Protein AF-A0A7S2U3Z7-F1 (afdb_monomer)

Secondary structure (DSSP, 8-state):
-B---SSSSSS-PPPB--TTS---S-----EEEE-TTT--EEEEEE-SSSSEEEEEEEESSTTS---GGGEEEEEEEEEEEEEEEE-SSPPTT-SS-EEEEEEE--

Sequence (106 aa):
LVSFSSDRGGTWTDARAEPMLVDYGFADEGSVVSDPQSGLLYFSHPDAHDRSNLTVYRSIDDAVSWPEEGQRTVYAGSAAYSDMAILNPAPAGQGNVVGVFFERDS

Organism: NCBI:txid641309

Structure (mmCIF, N/CA/C/O backbone):
data_AF-A0A7S2U3Z7-F1
#
_entry.id   AF-A0A7S2U3Z7-F1
#
loop_
_atom_site.group_PDB
_atom_site.id
_atom_site.type_symbol
_atom_site.label_atom_id
_atom_site.label_alt_id
_atom_site.label_comp_id
_atom_site.label_asym_id
_atom_site.label_entity_id
_atom_site.label_seq_id
_atom_site.pdbx_PDB_ins_code
_atom_site.Cartn_x
_atom_site.Cartn_y
_atom_site.Cartn_z
_atom_site.occupancy
_atom_site.B_iso_or_equiv
_atom_site.auth_seq_id
_atom_site.auth_comp_id
_atom_site.auth_asym_id
_atom_site.auth_atom_id
_atom_site.pdbx_PDB_model_num
ATOM 1 N N . LEU A 1 1 ? 10.264 -2.837 -4.875 1.00 91.50 1 LEU A N 1
ATOM 2 C CA . LEU A 1 1 ? 10.127 -3.764 -6.034 1.00 91.50 1 LEU A CA 1
ATOM 3 C C . LEU A 1 1 ? 8.888 -4.623 -5.823 1.00 91.50 1 LEU A C 1
ATOM 5 O O . LEU A 1 1 ? 8.535 -4.852 -4.675 1.00 91.50 1 LEU A O 1
ATOM 9 N N . VAL A 1 2 ? 8.277 -5.127 -6.894 1.00 95.44 2 VAL A N 1
ATOM 10 C CA . VAL A 1 2 ? 7.150 -6.070 -6.851 1.00 95.44 2 VAL A CA 1
ATOM 11 C C . VAL A 1 2 ? 7.436 -7.288 -7.728 1.00 95.44 2 VAL A C 1
ATOM 13 O O . VAL A 1 2 ? 8.090 -7.178 -8.768 1.00 95.44 2 VAL A O 1
ATOM 16 N N . SER A 1 3 ? 6.950 -8.449 -7.302 1.00 96.94 3 SER A N 1
ATOM 17 C CA . SER A 1 3 ? 6.913 -9.687 -8.076 1.00 96.94 3 SER A CA 1
ATOM 18 C C . SER A 1 3 ? 5.699 -10.509 -7.639 1.00 96.94 3 SER A C 1
ATOM 20 O O . SER A 1 3 ? 5.220 -10.352 -6.516 1.00 96.94 3 SER A O 1
ATOM 22 N N . PHE A 1 4 ? 5.199 -11.370 -8.521 1.00 96.81 4 PHE A N 1
ATOM 23 C CA . PHE A 1 4 ? 4.004 -12.172 -8.291 1.00 96.81 4 PHE A CA 1
ATOM 24 C C . PHE A 1 4 ? 4.316 -13.657 -8.419 1.00 96.81 4 PHE A C 1
ATOM 26 O O . PHE A 1 4 ? 5.146 -14.070 -9.230 1.00 96.81 4 PHE A O 1
ATOM 33 N N . SER A 1 5 ? 3.604 -14.464 -7.641 1.00 97.50 5 SER A N 1
ATOM 34 C CA . SER A 1 5 ? 3.655 -15.919 -7.715 1.00 97.50 5 SER A CA 1
ATOM 35 C C . SER A 1 5 ? 2.260 -16.474 -7.974 1.00 97.50 5 SER A C 1
ATOM 37 O O . SER A 1 5 ? 1.281 -16.020 -7.386 1.00 97.50 5 SER A O 1
ATOM 39 N N . SER A 1 6 ? 2.178 -17.487 -8.837 1.00 97.19 6 SER A N 1
ATOM 40 C CA . SER A 1 6 ? 0.940 -18.228 -9.125 1.00 97.19 6 SER A CA 1
ATOM 41 C C . SER A 1 6 ? 0.950 -19.655 -8.560 1.00 97.19 6 SER A C 1
ATOM 43 O O . SER A 1 6 ? -0.020 -20.395 -8.714 1.00 97.19 6 SER A O 1
ATOM 45 N N . ASP A 1 7 ? 2.022 -20.041 -7.863 1.00 98.06 7 ASP A N 1
ATOM 46 C CA . ASP A 1 7 ? 2.261 -21.396 -7.355 1.00 98.06 7 ASP A CA 1
ATOM 47 C C . ASP A 1 7 ? 2.565 -21.422 -5.847 1.00 98.06 7 ASP A C 1
ATOM 49 O O . ASP A 1 7 ? 3.234 -22.326 -5.347 1.00 98.06 7 ASP A O 1
ATOM 53 N N . ARG A 1 8 ? 2.008 -20.455 -5.104 1.00 96.88 8 ARG A N 1
ATOM 54 C CA . ARG A 1 8 ? 2.163 -20.305 -3.643 1.00 96.88 8 ARG A CA 1
ATOM 55 C C . ARG A 1 8 ? 3.604 -20.004 -3.205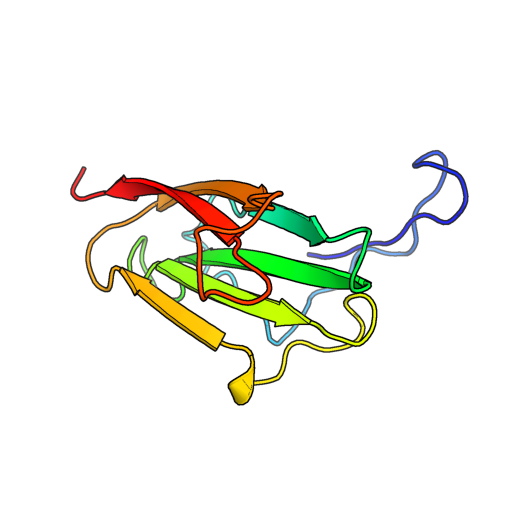 1.00 96.88 8 ARG A C 1
ATOM 57 O O . ARG A 1 8 ? 4.033 -20.446 -2.142 1.00 96.88 8 ARG A O 1
ATOM 64 N N . GLY A 1 9 ? 4.327 -19.228 -4.006 1.00 97.88 9 GLY A N 1
ATOM 65 C CA . GLY A 1 9 ? 5.668 -18.731 -3.699 1.00 97.88 9 GLY A CA 1
ATOM 66 C C . GLY A 1 9 ? 6.807 -19.662 -4.115 1.00 97.88 9 GLY A C 1
ATOM 67 O O . GLY A 1 9 ? 7.942 -19.420 -3.707 1.00 97.88 9 GLY A O 1
ATOM 68 N N . GLY A 1 10 ? 6.533 -20.708 -4.901 1.00 98.44 10 GLY A N 1
ATOM 69 C CA . GLY A 1 10 ? 7.559 -21.616 -5.424 1.00 98.44 10 GLY A CA 1
ATOM 70 C C . GLY A 1 10 ? 8.379 -20.980 -6.545 1.00 98.44 10 GLY A C 1
ATOM 71 O O 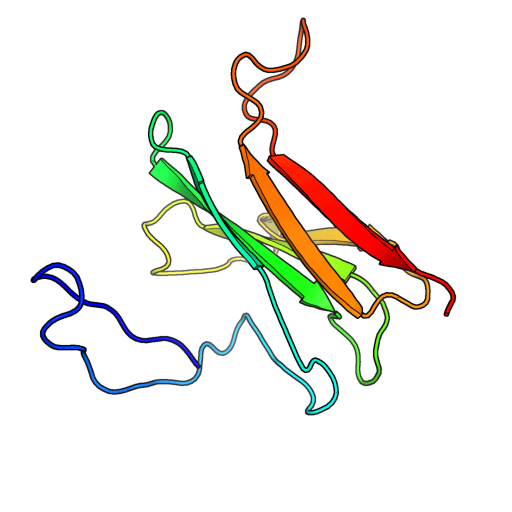. GLY A 1 10 ? 9.604 -21.102 -6.573 1.00 98.44 10 GLY A O 1
ATOM 72 N N . THR A 1 11 ? 7.709 -20.253 -7.434 1.00 98.38 11 THR A N 1
ATOM 73 C CA . THR A 1 11 ? 8.298 -19.442 -8.496 1.00 98.38 11 THR A CA 1
ATOM 74 C C . THR A 1 11 ? 7.672 -18.054 -8.523 1.00 98.38 11 THR A C 1
ATOM 76 O O . THR A 1 11 ? 6.557 -17.826 -8.044 1.00 98.38 11 THR A O 1
ATOM 79 N N . TRP A 1 12 ? 8.433 -17.115 -9.074 1.00 98.50 12 TRP A N 1
ATOM 80 C CA . TRP A 1 12 ? 8.115 -15.697 -9.095 1.00 98.50 12 TRP A CA 1
ATOM 81 C C . TRP A 1 12 ? 8.359 -15.141 -10.490 1.00 98.50 12 TRP A C 1
ATOM 83 O O . TRP A 1 12 ? 9.254 -15.602 -11.202 1.00 98.50 12 TRP A O 1
ATOM 93 N N . THR A 1 13 ? 7.576 -14.141 -10.878 1.00 98.12 13 THR A N 1
ATOM 94 C CA . THR A 1 13 ? 7.891 -13.327 -12.053 1.00 98.12 13 THR A CA 1
ATOM 95 C C . THR A 1 13 ? 9.176 -12.532 -11.821 1.00 98.12 13 THR A C 1
ATOM 97 O O . THR A 1 13 ? 9.628 -12.367 -10.683 1.00 98.12 13 THR A O 1
ATOM 100 N N . ASP A 1 14 ? 9.739 -11.957 -12.881 1.00 98.19 14 ASP A N 1
ATOM 101 C CA . ASP A 1 14 ? 10.83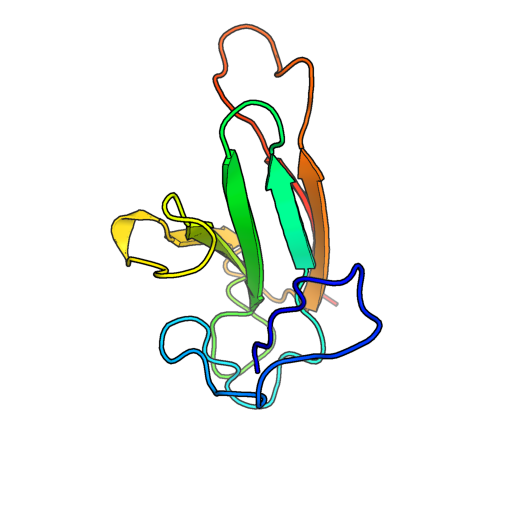4 -11.002 -12.720 1.00 98.19 14 ASP A CA 1
ATOM 102 C C . ASP A 1 14 ? 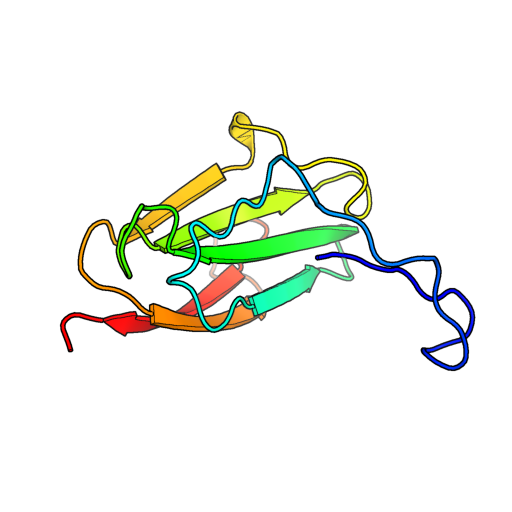10.412 -9.854 -11.795 1.00 98.19 14 ASP A C 1
ATOM 104 O O . ASP A 1 14 ? 9.291 -9.336 -11.873 1.00 98.19 14 ASP A O 1
ATOM 108 N N . ALA A 1 15 ? 11.315 -9.475 -10.892 1.00 97.12 15 ALA A N 1
ATOM 109 C CA . ALA A 1 15 ? 11.095 -8.340 -10.016 1.00 97.12 15 ALA A CA 1
ATOM 110 C C . ALA A 1 15 ? 11.141 -7.047 -10.834 1.00 97.12 15 ALA A C 1
ATOM 112 O O . ALA A 1 15 ? 12.073 -6.816 -11.607 1.00 97.12 15 ALA A O 1
ATOM 113 N N . ARG A 1 16 ? 10.152 -6.179 -10.630 1.00 95.56 16 ARG A N 1
ATOM 114 C CA . ARG A 1 16 ? 10.055 -4.884 -11.310 1.00 95.56 16 ARG A CA 1
ATOM 115 C C . ARG A 1 16 ? 9.865 -3.745 -10.319 1.00 95.56 16 ARG A C 1
ATOM 117 O O . ARG A 1 16 ? 9.381 -3.945 -9.204 1.00 95.56 16 ARG A O 1
ATOM 124 N N . ALA A 1 17 ? 10.263 -2.543 -10.719 1.00 94.44 17 ALA A N 1
ATOM 125 C CA . ALA A 1 17 ? 9.870 -1.335 -10.006 1.00 94.44 17 ALA A CA 1
ATOM 126 C C . ALA A 1 17 ? 8.369 -1.092 -10.211 1.00 94.44 17 ALA A C 1
ATOM 128 O O . ALA A 1 17 ? 7.863 -1.295 -11.315 1.00 94.44 17 ALA A O 1
ATOM 129 N N . GLU A 1 18 ? 7.685 -0.666 -9.152 1.00 95.38 18 GLU A N 1
ATOM 130 C CA . GLU A 1 18 ? 6.315 -0.168 -9.230 1.00 95.38 18 GLU A CA 1
ATOM 131 C C . GLU A 1 18 ? 6.389 1.364 -9.168 1.00 95.38 18 GLU A C 1
ATOM 133 O O . GLU A 1 18 ? 6.713 1.900 -8.109 1.00 95.38 18 GLU A O 1
ATOM 138 N N . PRO A 1 19 ? 6.192 2.078 -10.290 1.00 93.75 19 PRO A N 1
ATOM 139 C CA . PRO A 1 19 ? 6.467 3.512 -10.368 1.00 93.75 19 PRO A CA 1
ATOM 140 C C . PRO A 1 19 ? 5.564 4.369 -9.477 1.00 93.75 19 PRO A C 1
ATOM 142 O O . PRO A 1 19 ? 5.931 5.504 -9.198 1.00 93.75 19 PRO A O 1
ATOM 145 N N . MET A 1 20 ? 4.413 3.852 -9.038 1.00 94.19 20 MET A N 1
ATOM 146 C CA . MET A 1 20 ? 3.514 4.568 -8.127 1.00 94.19 20 MET A CA 1
ATOM 147 C C . MET A 1 20 ? 3.836 4.347 -6.642 1.00 94.19 20 MET A C 1
ATOM 149 O O . MET A 1 20 ? 3.312 5.072 -5.804 1.00 94.19 20 MET A O 1
ATOM 153 N N . LEU A 1 21 ? 4.683 3.366 -6.313 1.00 94.44 21 LEU A N 1
ATOM 154 C CA . LEU A 1 21 ? 5.076 3.013 -4.945 1.00 94.44 21 LEU A CA 1
ATOM 155 C C . LEU A 1 21 ? 6.572 3.293 -4.758 1.00 94.44 21 LEU A C 1
ATOM 157 O O . LEU A 1 21 ? 7.397 2.377 -4.657 1.00 94.44 21 LEU A O 1
ATOM 161 N N . VAL A 1 22 ? 6.936 4.573 -4.835 1.00 91.88 22 VAL A N 1
ATOM 162 C CA . VAL A 1 22 ? 8.334 5.011 -4.867 1.00 91.88 22 VAL A CA 1
ATOM 163 C C . VAL A 1 22 ? 8.948 4.952 -3.474 1.00 91.88 22 VAL A C 1
ATOM 165 O O . VAL A 1 22 ? 8.562 5.694 -2.583 1.00 91.88 22 VAL A O 1
ATOM 168 N N . ASP A 1 23 ? 9.987 4.140 -3.313 1.00 90.06 23 ASP A N 1
ATOM 169 C CA . ASP A 1 23 ? 10.929 4.300 -2.208 1.00 90.06 23 ASP A CA 1
ATOM 170 C C . ASP A 1 23 ? 12.050 5.251 -2.644 1.00 90.06 23 ASP A C 1
ATOM 172 O O . ASP A 1 23 ? 12.789 4.981 -3.596 1.00 90.06 23 ASP A O 1
ATOM 176 N N . TYR A 1 24 ? 12.175 6.377 -1.942 1.00 88.94 24 TYR A N 1
ATOM 177 C CA . TYR A 1 24 ? 13.210 7.383 -2.180 1.00 88.94 24 TYR A CA 1
ATOM 178 C C . TYR A 1 24 ? 14.589 6.994 -1.613 1.00 88.94 24 TYR A C 1
ATOM 180 O O . TYR A 1 24 ? 15.508 7.816 -1.629 1.00 88.94 24 TYR A O 1
ATOM 188 N N . GLY A 1 25 ? 14.753 5.754 -1.140 1.00 85.19 25 GLY A N 1
ATOM 189 C CA . GLY A 1 25 ? 15.993 5.193 -0.600 1.00 85.19 25 GLY A CA 1
ATOM 190 C C . GLY A 1 25 ? 16.125 5.327 0.917 1.00 85.19 25 GLY A C 1
ATOM 191 O O . GLY A 1 25 ? 17.233 5.215 1.441 1.00 85.19 25 GLY A O 1
ATOM 192 N N . PHE A 1 26 ? 15.019 5.598 1.612 1.00 80.31 26 PHE A N 1
ATOM 193 C CA . PHE A 1 26 ? 14.982 5.839 3.060 1.00 80.31 26 PHE A CA 1
ATOM 194 C C . PHE A 1 26 ? 13.960 4.961 3.788 1.00 80.31 26 PHE A C 1
ATOM 196 O O . PHE A 1 26 ? 14.047 4.824 5.015 1.00 80.31 26 PHE A O 1
ATOM 203 N N . ALA A 1 27 ? 12.999 4.388 3.058 1.00 72.31 27 ALA A N 1
ATOM 204 C CA . ALA A 1 27 ? 12.008 3.482 3.612 1.00 72.31 27 ALA A CA 1
ATOM 205 C C . ALA A 1 27 ? 12.588 2.060 3.624 1.00 72.31 27 ALA A C 1
ATOM 207 O O . ALA A 1 27 ? 12.705 1.413 2.592 1.00 72.31 27 ALA A O 1
ATOM 208 N N . ASP A 1 28 ? 12.966 1.562 4.803 1.00 75.12 28 ASP A N 1
ATOM 209 C CA . ASP A 1 28 ? 13.507 0.198 4.932 1.00 75.12 28 ASP A CA 1
ATOM 210 C C . ASP A 1 28 ? 12.419 -0.885 4.798 1.00 75.12 28 ASP A C 1
ATOM 212 O O . ASP A 1 28 ? 12.732 -2.065 4.633 1.00 75.12 28 ASP A O 1
ATOM 216 N N . GLU A 1 29 ? 11.147 -0.500 4.927 1.00 91.31 29 GLU A N 1
ATOM 217 C CA . GLU A 1 29 ? 10.009 -1.400 5.088 1.00 91.31 29 GLU A CA 1
ATOM 218 C C . GLU A 1 29 ? 8.723 -0.777 4.521 1.00 91.31 29 GLU A C 1
ATOM 220 O O . GLU A 1 29 ? 8.573 0.447 4.474 1.00 91.31 29 GLU A O 1
ATOM 225 N N . GLY A 1 30 ? 7.803 -1.641 4.089 1.00 93.88 30 GLY A N 1
ATOM 226 C CA . GLY A 1 30 ? 6.416 -1.288 3.825 1.00 93.88 30 GLY A CA 1
ATOM 227 C C . GLY A 1 30 ? 5.510 -2.511 3.975 1.00 93.88 30 GLY A C 1
ATOM 228 O O . GLY A 1 30 ? 5.894 -3.627 3.609 1.00 93.88 30 GLY A O 1
ATOM 229 N N . SER A 1 31 ? 4.295 -2.292 4.471 1.00 97.62 31 SER A N 1
ATOM 230 C CA . SER A 1 31 ? 3.331 -3.358 4.756 1.00 97.62 31 SER A CA 1
ATOM 231 C C . SER A 1 31 ? 2.335 -3.516 3.614 1.00 97.62 31 SER A C 1
ATOM 233 O O . SER A 1 31 ? 1.922 -2.533 3.001 1.00 97.62 31 SER A O 1
ATOM 235 N N . VAL A 1 32 ? 1.915 -4.749 3.325 1.00 97.56 32 VAL A N 1
ATOM 236 C CA . VAL A 1 32 ? 0.892 -5.058 2.317 1.00 97.56 32 VAL A CA 1
ATOM 237 C C . VAL A 1 32 ? -0.145 -6.015 2.891 1.00 97.56 32 VAL A C 1
ATOM 239 O O . VAL A 1 32 ? 0.194 -7.013 3.525 1.00 97.56 32 VAL A O 1
ATOM 242 N N . VAL A 1 33 ? -1.424 -5.738 2.645 1.00 97.69 33 VAL A N 1
ATOM 243 C CA . VAL A 1 33 ? -2.530 -6.599 3.076 1.00 97.69 33 VAL A CA 1
ATOM 244 C C . VAL A 1 33 ? -3.619 -6.657 2.009 1.00 97.69 33 VAL A C 1
ATOM 246 O O . VAL A 1 33 ? -3.897 -5.668 1.332 1.00 97.69 33 VAL A O 1
ATOM 249 N N . SER A 1 34 ? -4.249 -7.823 1.862 1.00 96.00 34 SER A N 1
ATOM 250 C CA . SER A 1 34 ? -5.427 -8.010 1.012 1.00 96.00 34 SER A CA 1
ATOM 251 C C . SER A 1 34 ? -6.675 -8.227 1.864 1.00 96.00 34 SER A C 1
ATOM 253 O O . SER A 1 34 ? -6.6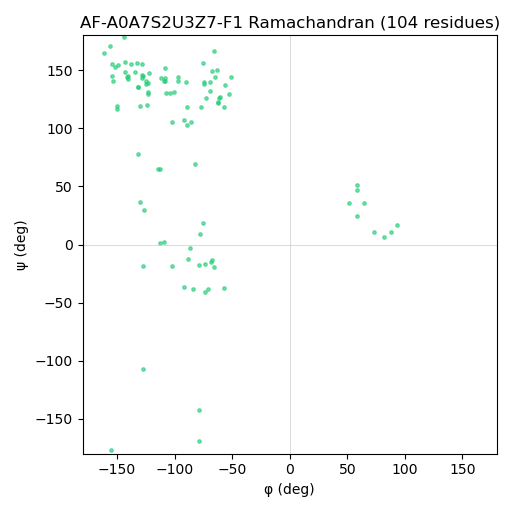37 -8.912 2.888 1.00 96.00 34 SER A O 1
ATOM 255 N N . ASP A 1 35 ? -7.793 -7.649 1.437 1.00 94.50 35 ASP A N 1
ATOM 256 C CA . ASP A 1 35 ? -9.115 -7.962 1.963 1.00 94.50 35 ASP A CA 1
ATOM 257 C C . ASP A 1 35 ? -9.754 -9.074 1.120 1.00 94.50 35 ASP A C 1
ATOM 259 O O . ASP A 1 35 ? -10.199 -8.819 -0.003 1.00 94.50 35 ASP A O 1
ATOM 263 N N . PRO A 1 36 ? -9.857 -10.307 1.645 1.00 88.31 36 PRO A N 1
ATOM 264 C CA . PRO A 1 36 ? -10.367 -11.441 0.884 1.00 88.31 36 PRO A CA 1
ATOM 265 C C . PRO A 1 36 ? -11.862 -11.333 0.557 1.00 88.31 36 PRO A C 1
ATOM 267 O O . PRO A 1 36 ? -12.345 -12.087 -0.284 1.00 88.31 36 PRO A O 1
ATOM 270 N N . GLN A 1 37 ? -12.618 -10.446 1.218 1.00 89.06 37 GLN A N 1
ATOM 271 C CA . GLN A 1 37 ? -14.044 -10.269 0.932 1.00 89.06 37 GLN A CA 1
ATOM 272 C C . GLN A 1 37 ? -14.289 -9.320 -0.239 1.00 89.06 37 GLN A C 1
ATOM 274 O O . GLN A 1 37 ? -15.211 -9.542 -1.022 1.00 89.06 37 GLN A O 1
ATOM 279 N N . SER A 1 38 ? -13.488 -8.260 -0.347 1.00 91.31 38 SER A N 1
ATOM 280 C CA . SER A 1 38 ? -13.651 -7.228 -1.376 1.00 91.31 38 SER A CA 1
ATOM 281 C C . SER A 1 38 ? -12.670 -7.358 -2.541 1.00 91.31 38 SER A C 1
ATOM 283 O O . SER A 1 38 ? -12.920 -6.784 -3.597 1.00 91.31 38 SER A O 1
ATOM 285 N N . GLY A 1 39 ? -11.571 -8.098 -2.365 1.00 92.00 39 GLY A N 1
ATOM 286 C CA . GLY A 1 39 ? -10.467 -8.153 -3.323 1.00 92.00 39 GLY A CA 1
ATOM 287 C C . GLY A 1 39 ? -9.604 -6.887 -3.333 1.00 92.00 39 GLY A C 1
ATOM 288 O O . GLY A 1 39 ? -8.785 -6.723 -4.230 1.00 92.00 39 GLY A O 1
ATOM 289 N N . LEU A 1 40 ? -9.787 -5.981 -2.366 1.00 95.06 40 LEU A N 1
ATOM 290 C CA . LEU A 1 40 ? -8.969 -4.778 -2.237 1.00 95.06 40 LEU A CA 1
ATOM 291 C C . LEU A 1 40 ? -7.585 -5.126 -1.693 1.00 95.06 40 LEU A C 1
ATOM 293 O O . LEU A 1 40 ? -7.464 -5.919 -0.757 1.00 95.06 40 LEU A O 1
ATOM 297 N N . LEU A 1 41 ? -6.553 -4.480 -2.229 1.00 97.38 41 LEU A N 1
ATOM 298 C CA . LEU A 1 41 ? -5.208 -4.514 -1.665 1.00 97.38 41 LEU A CA 1
ATOM 299 C C . LEU A 1 41 ? -4.843 -3.141 -1.121 1.00 97.38 41 LEU A C 1
ATOM 301 O O . LEU A 1 41 ? -5.175 -2.108 -1.708 1.00 97.38 41 LEU A O 1
ATOM 305 N N . TYR A 1 42 ? -4.123 -3.150 -0.008 1.00 98.00 42 TYR A N 1
ATOM 306 C CA . TYR A 1 42 ? -3.581 -1.963 0.625 1.00 98.00 42 TYR A CA 1
ATOM 307 C C . TYR A 1 42 ? -2.078 -2.124 0.791 1.00 98.00 42 TYR A C 1
ATOM 309 O O . TYR A 1 42 ? -1.610 -3.203 1.152 1.00 98.00 42 TYR A O 1
ATOM 317 N N . PHE A 1 43 ? -1.340 -1.045 0.566 1.00 98.12 43 PHE A N 1
ATOM 318 C CA . PHE A 1 43 ? 0.090 -0.952 0.838 1.00 98.12 43 PHE A CA 1
ATOM 319 C C . PHE A 1 43 ? 0.369 0.296 1.677 1.00 98.12 43 PHE A C 1
ATOM 321 O O . PHE A 1 43 ? -0.295 1.310 1.475 1.00 98.12 43 PHE A O 1
ATOM 328 N N . SER A 1 44 ? 1.309 0.242 2.616 1.00 97.75 44 SER A N 1
ATOM 329 C CA . SER A 1 44 ? 1.728 1.407 3.397 1.00 97.75 44 SER A CA 1
ATOM 330 C C . SER A 1 44 ? 3.235 1.544 3.433 1.00 97.75 44 SER A C 1
ATOM 332 O O . SER A 1 44 ? 3.939 0.566 3.669 1.00 97.75 44 SER A O 1
ATOM 334 N N . HIS A 1 45 ? 3.713 2.771 3.246 1.00 96.44 45 HIS A N 1
ATOM 335 C CA . HIS A 1 45 ? 5.111 3.142 3.456 1.00 96.44 45 HIS A CA 1
ATOM 336 C C . HIS A 1 45 ? 5.253 4.671 3.603 1.00 96.44 45 HIS A C 1
ATOM 338 O O . HIS A 1 45 ? 4.310 5.411 3.287 1.00 96.44 4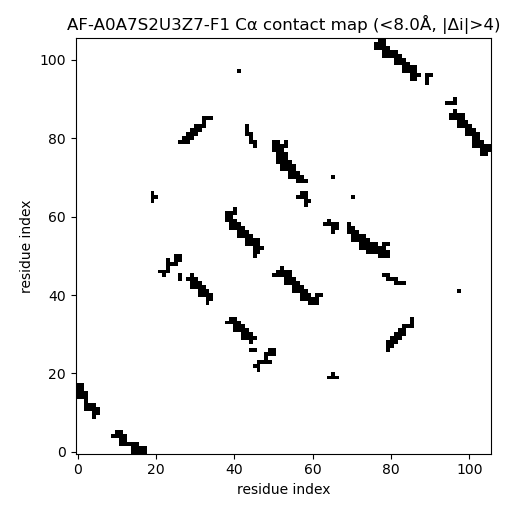5 HIS A O 1
ATOM 344 N N . PRO A 1 46 ? 6.398 5.165 4.108 1.00 96.06 46 PRO A N 1
ATOM 345 C CA . PRO A 1 46 ? 6.755 6.583 4.049 1.00 96.06 46 PRO A CA 1
ATOM 346 C C . PRO A 1 46 ? 6.852 7.085 2.600 1.00 96.06 46 PRO A C 1
ATOM 348 O O . PRO A 1 46 ? 7.585 6.506 1.797 1.00 96.06 46 PRO A O 1
ATOM 351 N N . ASP A 1 47 ? 6.142 8.170 2.284 1.00 95.31 47 ASP A N 1
ATOM 352 C CA . ASP A 1 47 ? 6.103 8.788 0.949 1.00 95.31 47 ASP A CA 1
ATOM 353 C C . ASP A 1 47 ? 6.763 10.173 0.961 1.00 95.31 47 ASP A C 1
ATOM 355 O O . ASP A 1 47 ? 6.117 11.218 0.827 1.00 95.31 47 ASP A O 1
A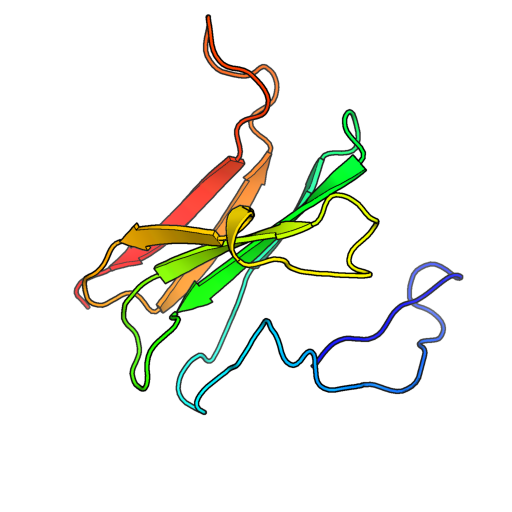TOM 359 N N . ALA A 1 48 ? 8.067 10.181 1.228 1.00 94.38 48 ALA A N 1
ATOM 360 C CA . ALA A 1 48 ? 8.900 11.376 1.266 1.00 94.38 48 ALA A CA 1
ATOM 361 C C . ALA A 1 48 ? 10.378 11.024 1.022 1.00 94.38 48 ALA A C 1
ATOM 363 O O . ALA A 1 48 ? 10.784 9.864 1.056 1.00 94.38 48 ALA A O 1
ATOM 364 N N . HIS A 1 49 ? 11.218 12.046 0.835 1.00 94.38 49 HIS A N 1
ATOM 365 C CA . HIS A 1 49 ? 12.683 11.907 0.766 1.00 94.38 49 HIS A CA 1
ATOM 366 C C . HIS A 1 49 ? 13.348 11.680 2.144 1.00 94.38 49 HIS A C 1
ATOM 368 O O . HIS A 1 49 ? 14.543 11.919 2.311 1.00 94.38 49 HIS A O 1
ATOM 374 N N . ASP A 1 50 ? 12.570 11.259 3.135 1.00 93.50 50 ASP A N 1
ATOM 375 C CA . ASP A 1 50 ? 12.964 10.862 4.481 1.00 93.50 50 ASP A CA 1
ATOM 376 C C . ASP A 1 50 ? 11.901 9.897 5.050 1.00 93.50 50 ASP A C 1
ATOM 378 O O . ASP A 1 50 ? 10.951 9.515 4.366 1.00 93.50 50 ASP A O 1
ATOM 382 N N . ARG A 1 51 ? 12.059 9.466 6.306 1.00 94.44 51 ARG A N 1
ATOM 383 C CA . ARG A 1 51 ? 11.062 8.630 6.994 1.00 94.44 51 ARG A CA 1
ATOM 384 C C . ARG A 1 51 ? 9.940 9.486 7.568 1.00 94.44 51 ARG A C 1
ATOM 386 O O . ARG A 1 51 ? 9.838 9.671 8.780 1.00 94.44 51 ARG A O 1
ATOM 393 N N . SER A 1 52 ? 9.128 10.050 6.688 1.00 95.19 52 SER A N 1
ATOM 394 C CA . SER A 1 52 ? 7.943 10.816 7.053 1.00 95.19 52 SER A CA 1
ATOM 395 C C . SER A 1 52 ? 6.807 10.589 6.062 1.00 95.19 52 SER A C 1
ATOM 397 O O . SER A 1 52 ? 6.943 9.838 5.095 1.00 95.19 52 SER A O 1
ATOM 399 N N . ASN A 1 53 ? 5.663 11.225 6.316 1.00 96.44 53 ASN A N 1
ATOM 400 C CA . ASN A 1 53 ? 4.518 11.188 5.410 1.00 96.44 53 ASN A CA 1
ATOM 401 C C . ASN A 1 53 ? 4.014 9.756 5.135 1.00 96.44 53 ASN A C 1
ATOM 403 O O . ASN A 1 53 ? 3.842 9.348 3.985 1.00 96.44 53 ASN A O 1
ATOM 407 N N . LEU A 1 54 ? 3.779 8.981 6.202 1.00 97.25 54 LEU A N 1
ATOM 408 C CA . LEU A 1 54 ? 3.251 7.621 6.097 1.00 97.25 54 LEU A CA 1
ATOM 409 C C . LEU A 1 54 ? 1.916 7.639 5.350 1.00 97.25 54 LEU A C 1
ATOM 411 O O . LEU A 1 54 ? 0.931 8.233 5.811 1.00 97.25 54 LEU A O 1
ATOM 415 N N . THR A 1 55 ? 1.891 6.949 4.217 1.00 97.81 55 THR A N 1
ATOM 416 C CA . THR A 1 55 ? 0.784 6.965 3.266 1.00 97.81 55 THR A CA 1
ATOM 417 C C . THR A 1 55 ? 0.304 5.546 3.007 1.00 97.81 55 THR A C 1
ATOM 419 O O . THR A 1 55 ? 1.097 4.613 2.902 1.00 97.81 55 THR A O 1
ATOM 422 N N . VAL A 1 56 ? -1.018 5.379 2.949 1.00 98.12 56 VAL A N 1
ATOM 423 C CA . VAL A 1 56 ? -1.672 4.139 2.527 1.00 98.12 56 VAL A CA 1
ATOM 424 C C . VAL A 1 56 ? -2.119 4.294 1.082 1.00 98.12 56 VAL A C 1
ATOM 426 O O . VAL A 1 56 ? -2.789 5.265 0.733 1.00 98.12 56 VAL A O 1
ATOM 429 N N . TYR A 1 57 ? -1.794 3.300 0.273 1.00 98.12 57 TYR A N 1
ATOM 430 C CA . TYR A 1 57 ? -2.166 3.151 -1.123 1.00 98.12 57 TYR A CA 1
ATOM 431 C C . TYR A 1 57 ? -3.200 2.039 -1.221 1.00 98.12 57 TYR A C 1
ATOM 433 O O . TYR A 1 57 ? -3.109 1.038 -0.509 1.00 98.12 57 TYR A O 1
ATOM 441 N N . ARG A 1 58 ? -4.177 2.192 -2.112 1.00 97.75 58 ARG A N 1
ATOM 442 C CA . ARG A 1 58 ? -5.202 1.181 -2.381 1.00 97.75 58 ARG A CA 1
ATOM 443 C C . ARG A 1 58 ? -5.197 0.795 -3.853 1.00 97.75 58 ARG A C 1
ATOM 445 O O . ARG A 1 58 ? -5.340 1.663 -4.711 1.00 97.75 58 ARG A O 1
ATOM 452 N N . SER A 1 59 ? -5.161 -0.505 -4.111 1.00 97.56 59 SER A N 1
ATOM 453 C CA . SER A 1 59 ? -5.439 -1.099 -5.417 1.00 97.56 59 SER A CA 1
ATOM 454 C C . SER A 1 59 ? -6.790 -1.819 -5.383 1.00 97.56 59 SER A C 1
ATOM 456 O O . SER A 1 59 ? -7.165 -2.441 -4.384 1.00 97.56 59 SER A O 1
ATOM 458 N N . ILE A 1 60 ? -7.536 -1.699 -6.482 1.00 96.94 60 ILE A N 1
ATOM 459 C CA . ILE A 1 60 ? -8.840 -2.352 -6.689 1.00 96.94 60 ILE A CA 1
ATOM 460 C C . ILE A 1 60 ? -8.790 -3.419 -7.793 1.00 96.94 60 ILE A C 1
ATOM 462 O O . ILE A 1 60 ? -9.815 -4.002 -8.136 1.00 96.94 60 ILE A O 1
ATOM 466 N N . ASP A 1 61 ? -7.614 -3.623 -8.382 1.00 95.75 61 ASP A N 1
ATOM 467 C CA . ASP A 1 61 ? -7.372 -4.409 -9.590 1.00 95.75 61 ASP A CA 1
ATOM 468 C C . ASP A 1 61 ? -6.232 -5.417 -9.386 1.00 95.75 61 ASP A C 1
ATOM 470 O O . ASP A 1 61 ? -5.456 -5.678 -10.298 1.00 95.75 61 ASP A O 1
ATOM 474 N N . ASP A 1 62 ? -6.144 -5.986 -8.179 1.00 92.88 62 ASP A N 1
ATOM 475 C CA . ASP A 1 62 ? -5.158 -7.011 -7.807 1.00 92.88 62 ASP A CA 1
ATOM 476 C C . ASP A 1 62 ? -3.694 -6.553 -7.986 1.00 92.88 62 ASP A C 1
ATOM 478 O O . ASP A 1 62 ? -2.857 -7.239 -8.571 1.00 92.88 62 ASP A O 1
ATOM 482 N N . ALA A 1 63 ? -3.391 -5.341 -7.504 1.00 95.25 63 ALA A N 1
ATOM 483 C CA . ALA A 1 63 ? -2.084 -4.681 -7.609 1.00 95.25 63 ALA A CA 1
ATOM 484 C C . ALA A 1 63 ? -1.577 -4.480 -9.050 1.00 95.25 63 ALA A C 1
ATOM 486 O O . ALA A 1 63 ? -0.369 -4.337 -9.272 1.00 95.25 63 ALA A O 1
ATOM 487 N N . VAL A 1 64 ? -2.484 -4.422 -10.033 1.00 94.44 64 VAL A N 1
ATOM 488 C CA . VAL A 1 64 ? -2.145 -3.989 -11.396 1.00 94.44 64 VAL A CA 1
ATOM 489 C C . VAL A 1 64 ? -1.854 -2.489 -11.429 1.00 94.44 64 VAL A C 1
ATOM 491 O O . VAL A 1 64 ? -0.931 -2.079 -12.138 1.00 94.44 64 VAL A O 1
ATOM 494 N N . SER A 1 65 ? -2.591 -1.678 -10.662 1.00 95.88 65 SER A N 1
ATOM 495 C CA . SER A 1 65 ? -2.366 -0.235 -10.550 1.00 95.88 65 SER A CA 1
ATOM 496 C C . SER A 1 65 ? -2.614 0.326 -9.143 1.00 95.88 65 SER A C 1
ATOM 498 O O . SER A 1 65 ? -3.344 -0.245 -8.329 1.00 95.88 65 SER A O 1
ATOM 500 N N . TRP A 1 66 ? -1.991 1.479 -8.868 1.00 97.75 66 TRP A N 1
ATOM 501 C CA . TRP A 1 66 ? -2.078 2.223 -7.604 1.00 97.75 66 TRP A CA 1
ATOM 502 C C . TRP A 1 66 ? -2.366 3.704 -7.887 1.00 97.75 66 TRP A C 1
ATOM 504 O O . TRP A 1 66 ? -1.447 4.528 -7.896 1.00 97.75 66 TRP A O 1
ATOM 514 N N . PRO A 1 67 ? -3.619 4.058 -8.202 1.00 96.88 67 PRO A N 1
ATOM 515 C CA . PRO A 1 67 ? -3.944 5.393 -8.682 1.00 96.88 67 PRO A CA 1
ATOM 516 C C . PRO A 1 67 ? -3.929 6.428 -7.545 1.00 96.88 67 PRO A C 1
ATOM 518 O O . PRO A 1 67 ? -4.123 6.083 -6.377 1.00 96.88 67 PRO A O 1
ATOM 521 N N . GLU A 1 68 ? -3.722 7.704 -7.882 1.00 96.00 68 GLU A N 1
ATOM 522 C CA . GLU A 1 68 ? -3.607 8.803 -6.909 1.00 96.00 68 GLU A CA 1
ATOM 523 C C . GLU A 1 68 ? -4.843 8.923 -6.001 1.00 96.00 68 GLU A C 1
ATOM 525 O O . GLU A 1 68 ? -4.713 9.136 -4.798 1.00 96.00 68 GLU A O 1
ATOM 530 N N . GLU A 1 69 ? -6.055 8.690 -6.515 1.00 96.06 69 GLU A N 1
ATOM 531 C CA . GLU A 1 69 ? -7.284 8.694 -5.706 1.00 96.06 69 GLU A CA 1
ATOM 532 C C . GLU A 1 69 ? -7.373 7.541 -4.688 1.00 96.06 69 GLU A C 1
ATOM 534 O O . GLU A 1 69 ? -8.242 7.537 -3.809 1.00 96.06 69 GLU A O 1
ATOM 539 N N . GLY A 1 70 ? -6.510 6.533 -4.821 1.00 95.12 70 GLY A N 1
ATOM 540 C CA . GLY A 1 70 ? -6.339 5.437 -3.873 1.00 95.12 70 GLY A CA 1
ATOM 541 C C . GLY A 1 70 ? -5.360 5.754 -2.745 1.00 95.12 70 GLY A C 1
ATOM 542 O O . G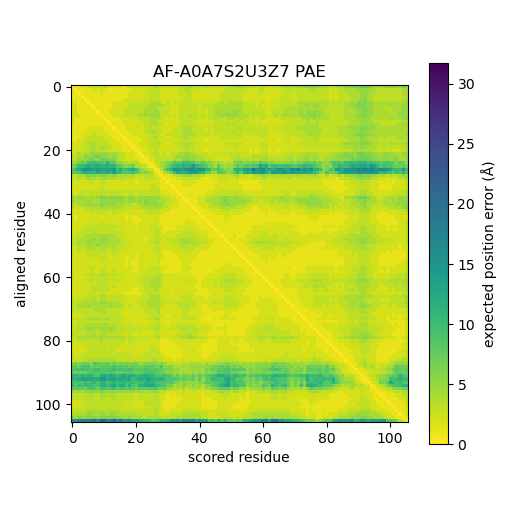LY A 1 70 ? -5.188 4.910 -1.867 1.00 95.12 70 GLY A O 1
ATOM 543 N N . GLN A 1 71 ? -4.726 6.927 -2.758 1.00 97.00 71 GLN A N 1
ATOM 544 C CA . GLN A 1 71 ? -3.685 7.311 -1.811 1.00 97.00 71 GLN A CA 1
ATOM 545 C C . GLN A 1 71 ? -4.252 8.148 -0.668 1.00 97.00 71 GLN A C 1
ATOM 547 O O . GLN A 1 71 ? -5.120 9.008 -0.848 1.00 97.00 71 GLN A O 1
ATOM 552 N N . ARG A 1 72 ? -3.753 7.906 0.541 1.00 97.44 72 ARG A N 1
ATOM 553 C CA . ARG A 1 72 ? -4.118 8.682 1.722 1.00 97.44 72 ARG A CA 1
ATOM 554 C C . ARG A 1 72 ? -2.979 8.725 2.725 1.00 97.44 72 ARG A C 1
ATOM 556 O O . ARG A 1 72 ? -2.655 7.710 3.338 1.00 97.44 72 ARG A O 1
ATOM 563 N N . THR A 1 73 ? -2.464 9.921 2.983 1.00 98.06 73 THR A N 1
ATOM 564 C CA . THR A 1 73 ? -1.571 10.163 4.118 1.00 98.06 73 THR A CA 1
ATOM 565 C C . THR A 1 73 ? -2.307 9.887 5.427 1.00 98.06 73 THR A C 1
ATOM 567 O O . THR A 1 73 ? -3.357 10.474 5.715 1.00 98.06 73 THR A O 1
ATOM 570 N N . VAL A 1 74 ? -1.753 8.979 6.223 1.00 97.50 74 VAL A N 1
ATOM 571 C CA . VAL A 1 74 ? -2.243 8.621 7.560 1.00 97.50 74 VAL A CA 1
ATOM 572 C C . VAL A 1 74 ? -1.559 9.479 8.618 1.00 97.50 74 VAL A C 1
ATOM 574 O O . VAL A 1 74 ? -2.202 9.890 9.585 1.00 97.50 74 VAL A O 1
ATOM 577 N N . TYR A 1 75 ? -0.275 9.789 8.422 1.00 98.00 75 TYR A N 1
ATOM 578 C CA . TYR A 1 75 ? 0.500 10.605 9.348 1.00 98.00 75 TYR A CA 1
ATOM 579 C C . TYR A 1 75 ? 1.595 11.395 8.623 1.00 98.00 75 TYR A C 1
ATOM 581 O O . TYR A 1 75 ? 2.484 10.812 8.019 1.00 98.00 75 TYR A O 1
ATOM 589 N N . ALA A 1 76 ? 1.540 12.727 8.703 1.00 97.81 76 ALA A N 1
ATOM 590 C CA . ALA A 1 76 ? 2.486 13.606 8.009 1.00 97.81 76 ALA A CA 1
ATOM 591 C C . ALA A 1 76 ? 3.854 13.732 8.712 1.00 97.81 76 ALA A C 1
ATOM 593 O O . ALA A 1 76 ? 4.805 14.214 8.107 1.00 97.81 76 ALA A O 1
ATOM 594 N N . GLY A 1 77 ? 3.943 13.359 9.994 1.00 96.94 77 GLY A N 1
ATOM 595 C CA . GLY A 1 77 ? 5.173 13.466 10.782 1.00 96.94 77 GLY A CA 1
ATOM 596 C C . GLY A 1 77 ? 6.177 12.350 10.493 1.00 96.94 77 GLY A C 1
ATOM 597 O O . GLY A 1 77 ? 6.011 11.578 9.549 1.00 96.94 77 GLY A O 1
ATOM 598 N N . SER A 1 78 ? 7.208 12.265 11.340 1.00 96.31 78 SER A N 1
ATOM 599 C CA . SER A 1 78 ? 8.207 11.193 11.275 1.00 96.31 78 SER A CA 1
ATOM 600 C C . SER A 1 78 ? 7.529 9.847 11.516 1.00 96.31 78 SER A C 1
ATOM 602 O O . SER A 1 78 ? 6.876 9.659 12.547 1.00 96.31 78 SER A O 1
ATOM 604 N N . ALA A 1 79 ? 7.654 8.937 10.556 1.00 95.50 79 ALA A N 1
ATOM 605 C CA . ALA A 1 79 ? 7.103 7.593 10.609 1.00 95.50 79 ALA A CA 1
ATOM 606 C C . ALA A 1 79 ? 7.923 6.647 9.731 1.00 95.50 79 ALA A C 1
ATOM 608 O O . ALA A 1 79 ? 8.371 7.019 8.647 1.00 95.50 79 ALA A O 1
ATOM 609 N N . ALA A 1 80 ? 8.120 5.426 10.221 1.00 92.88 80 ALA A N 1
ATOM 610 C CA . ALA A 1 80 ? 9.006 4.440 9.614 1.00 92.88 80 ALA A CA 1
ATOM 611 C C . ALA A 1 80 ? 8.269 3.116 9.386 1.00 92.88 80 ALA A C 1
ATOM 613 O O . ALA A 1 80 ? 7.428 3.044 8.492 1.00 92.88 80 ALA A O 1
ATOM 614 N N . TYR A 1 81 ? 8.575 2.091 10.185 1.00 95.62 81 TYR A N 1
ATOM 615 C CA . TYR A 1 81 ? 8.013 0.756 10.024 1.00 95.62 81 TYR A CA 1
ATOM 616 C C . TYR A 1 81 ? 6.505 0.773 10.270 1.00 95.62 81 TYR A C 1
ATOM 618 O O . TYR A 1 81 ? 6.005 1.485 11.152 1.00 95.62 81 TYR A O 1
ATOM 626 N N . SER A 1 82 ? 5.788 -0.042 9.506 1.00 96.75 82 SER A N 1
ATOM 627 C CA . SER A 1 82 ? 4.342 -0.187 9.597 1.00 96.75 82 SER A CA 1
ATOM 628 C C . SER A 1 82 ? 3.918 -1.648 9.490 1.00 96.75 82 SER A C 1
ATOM 630 O O . SER A 1 82 ? 4.614 -2.478 8.926 1.00 96.75 82 SER A O 1
ATOM 632 N N . ASP A 1 83 ? 2.754 -1.968 10.036 1.00 98.12 83 ASP A N 1
ATOM 633 C CA . ASP A 1 83 ? 2.067 -3.228 9.795 1.00 98.12 83 ASP A CA 1
ATOM 634 C C . ASP A 1 83 ? 0.561 -2.979 9.678 1.00 98.12 83 ASP A C 1
ATOM 636 O O . ASP A 1 83 ? 0.003 -2.097 10.345 1.00 98.12 83 ASP A O 1
ATOM 640 N N . MET A 1 84 ? -0.107 -3.737 8.813 1.00 98.00 84 MET A N 1
ATOM 641 C CA . MET A 1 84 ? -1.510 -3.535 8.477 1.00 98.00 84 MET A CA 1
ATOM 642 C C . MET A 1 84 ? -2.335 -4.803 8.628 1.00 98.00 84 MET A C 1
ATOM 644 O O . MET A 1 84 ? -1.914 -5.907 8.294 1.00 98.00 84 MET A O 1
ATOM 648 N N . ALA A 1 85 ? -3.584 -4.622 9.053 1.00 97.25 85 ALA A N 1
ATOM 649 C CA . ALA A 1 85 ? -4.564 -5.696 9.122 1.00 97.25 85 ALA A CA 1
ATOM 650 C C . ALA A 1 85 ? -5.947 -5.215 8.681 1.00 97.25 85 ALA A C 1
ATOM 652 O O . ALA A 1 85 ? -6.378 -4.108 9.011 1.00 97.25 85 ALA A O 1
ATOM 653 N N . ILE A 1 86 ? -6.683 -6.077 7.980 1.00 96.25 86 ILE A N 1
ATOM 654 C CA . ILE A 1 86 ? -8.096 -5.833 7.682 1.00 96.25 86 ILE A CA 1
ATOM 655 C C . ILE A 1 86 ? -8.912 -6.017 8.961 1.00 96.25 86 ILE A C 1
ATOM 657 O O . ILE A 1 86 ? -8.838 -7.060 9.613 1.00 96.25 86 ILE A O 1
ATOM 661 N N . LEU A 1 87 ? -9.709 -5.010 9.317 1.00 94.06 87 LEU A N 1
ATOM 662 C CA . LEU A 1 87 ? -10.582 -5.061 10.485 1.00 94.06 87 LEU A CA 1
ATOM 663 C C . LEU A 1 87 ? -11.937 -5.639 10.080 1.00 94.06 87 LEU A C 1
ATOM 665 O O . LEU A 1 87 ? -12.764 -4.962 9.469 1.00 94.06 87 LEU A O 1
ATOM 669 N N . ASN A 1 88 ? -12.149 -6.907 10.428 1.00 88.56 88 ASN A N 1
ATOM 670 C CA . ASN A 1 88 ? -13.373 -7.641 10.135 1.00 88.56 88 ASN A CA 1
ATOM 671 C C . ASN A 1 88 ? -13.909 -8.335 11.408 1.00 88.56 88 ASN A C 1
ATOM 673 O O . ASN A 1 88 ? -13.202 -9.174 11.972 1.00 88.56 88 ASN A O 1
ATOM 677 N N . PRO A 1 89 ? -15.134 -8.016 11.870 1.00 87.50 89 PRO A N 1
ATOM 678 C CA . PRO A 1 89 ? -16.055 -7.042 11.285 1.00 87.50 89 PRO A CA 1
ATOM 679 C C . PRO A 1 89 ? -15.528 -5.610 11.401 1.00 87.50 89 PRO A C 1
ATOM 681 O O . PRO A 1 89 ? -14.833 -5.261 12.356 1.00 87.50 89 PRO A O 1
ATOM 684 N N . ALA A 1 90 ? -15.893 -4.776 10.430 1.00 87.38 90 ALA A N 1
ATOM 685 C CA . ALA A 1 90 ? -15.624 -3.351 10.509 1.00 87.38 90 ALA A CA 1
ATOM 686 C C . ALA A 1 90 ? -16.369 -2.727 11.709 1.00 87.38 90 ALA A C 1
ATOM 688 O O . ALA A 1 90 ? -17.457 -3.193 12.075 1.00 87.38 90 ALA A O 1
ATOM 689 N N . PRO A 1 91 ? -15.829 -1.654 12.317 1.00 89.06 91 PRO A N 1
ATOM 690 C CA . PRO A 1 91 ? -16.560 -0.852 13.290 1.00 89.06 91 PRO A CA 1
ATOM 691 C C . PRO A 1 91 ? -17.938 -0.425 12.764 1.00 89.06 91 PRO A C 1
ATOM 693 O O . PRO A 1 91 ? -18.105 -0.127 11.580 1.00 89.06 91 PRO A O 1
ATOM 696 N N . ALA A 1 92 ? -18.934 -0.379 13.654 1.00 89.44 92 ALA A N 1
ATOM 697 C CA . ALA A 1 92 ? -20.318 -0.103 13.279 1.00 89.44 92 ALA A CA 1
ATOM 698 C C . ALA A 1 92 ? -20.452 1.190 12.450 1.00 89.44 92 ALA A C 1
ATOM 700 O O . ALA A 1 92 ? -19.967 2.251 12.845 1.00 89.44 92 ALA A O 1
ATOM 701 N N . GLY A 1 93 ? -21.140 1.091 11.308 1.00 85.00 93 GLY A N 1
ATOM 702 C CA . GLY A 1 93 ? -21.361 2.215 10.394 1.00 85.00 93 GLY A CA 1
ATOM 703 C C . GLY A 1 93 ? -20.200 2.519 9.440 1.00 85.00 93 GLY A C 1
ATOM 704 O O . GLY A 1 93 ? -20.275 3.514 8.723 1.00 85.00 93 GLY A O 1
ATOM 705 N N . GLN A 1 94 ? -19.150 1.694 9.406 1.00 82.19 94 GLN A N 1
ATOM 706 C CA . GLN A 1 94 ? -18.039 1.828 8.459 1.00 82.19 94 GLN A CA 1
ATOM 707 C C . GLN A 1 94 ? -18.071 0.715 7.400 1.00 82.19 94 GLN A C 1
ATOM 709 O O . GLN A 1 94 ? -18.602 -0.368 7.641 1.00 82.19 94 GLN A O 1
ATOM 714 N N . GLY A 1 95 ? -17.537 1.017 6.211 1.00 83.81 95 GLY A N 1
ATOM 715 C CA . GLY A 1 95 ? -17.315 0.042 5.136 1.00 83.81 95 GLY A CA 1
ATOM 716 C C . GLY A 1 95 ? -16.064 -0.800 5.395 1.00 83.81 95 GLY A C 1
ATOM 717 O O . GLY A 1 95 ? -15.766 -1.132 6.534 1.00 83.81 95 GLY A O 1
ATOM 718 N N . ASN A 1 96 ? -15.300 -1.129 4.355 1.00 87.69 96 ASN A N 1
ATOM 719 C CA . ASN A 1 96 ? -14.009 -1.805 4.509 1.00 87.69 96 ASN A CA 1
ATOM 720 C C . ASN A 1 96 ? -13.041 -0.922 5.310 1.00 87.69 96 ASN A C 1
ATOM 722 O O . ASN A 1 96 ? -12.820 0.241 4.957 1.00 87.69 96 ASN A O 1
ATOM 726 N N . VAL A 1 97 ? -12.469 -1.473 6.382 1.00 92.38 97 VAL A N 1
ATOM 727 C CA . VAL A 1 97 ? -11.524 -0.767 7.252 1.00 92.38 97 VAL A CA 1
ATOM 728 C C . VAL A 1 97 ? -10.220 -1.548 7.326 1.00 92.38 97 VAL A C 1
ATOM 730 O O . VAL A 1 97 ? -10.215 -2.746 7.603 1.00 92.38 97 VAL A O 1
ATOM 733 N N . VAL A 1 98 ? -9.115 -0.838 7.121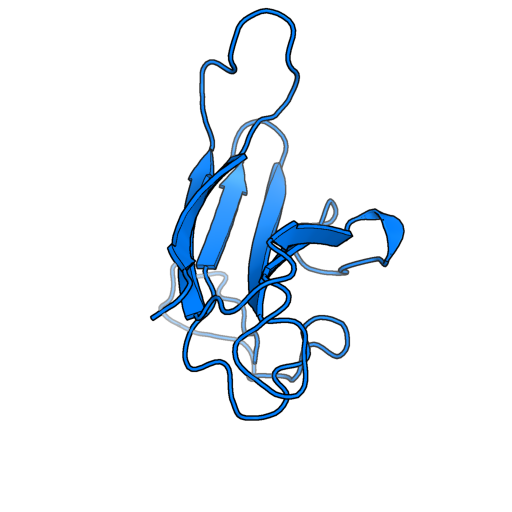 1.00 95.81 98 VAL A N 1
ATOM 734 C CA . VAL A 1 98 ? -7.759 -1.319 7.386 1.00 95.81 98 VAL A CA 1
ATOM 735 C C . VAL A 1 98 ? -7.222 -0.598 8.621 1.00 95.81 98 VAL A C 1
ATOM 737 O O . VAL A 1 98 ? -7.351 0.621 8.750 1.00 95.81 98 VAL A O 1
ATOM 740 N N . GLY A 1 99 ? -6.682 -1.361 9.566 1.00 96.69 99 GLY A N 1
ATOM 741 C CA . GLY A 1 99 ? -5.926 -0.845 10.699 1.00 96.69 99 GLY A CA 1
ATOM 742 C C . GLY A 1 99 ? -4.450 -0.759 10.333 1.00 96.69 99 GLY A C 1
ATOM 743 O O . GLY A 1 99 ? -3.935 -1.663 9.682 1.00 96.69 99 GLY A O 1
ATOM 744 N N . VAL A 1 100 ? -3.786 0.311 10.769 1.00 97.81 100 VAL A N 1
ATOM 745 C CA . VAL A 1 100 ? -2.351 0.538 10.553 1.00 97.81 100 VAL A CA 1
ATOM 746 C C . VAL A 1 100 ? -1.690 0.737 11.914 1.00 97.81 100 VAL A C 1
ATOM 748 O O . VAL A 1 100 ? -2.062 1.647 12.659 1.00 97.81 100 VAL A O 1
ATOM 751 N N . PHE A 1 101 ? -0.733 -0.120 12.249 1.00 97.81 101 PHE A N 1
ATOM 752 C CA . PHE A 1 101 ? 0.157 0.018 13.399 1.00 97.81 101 PHE A CA 1
ATOM 753 C C . PHE A 1 101 ? 1.520 0.479 12.888 1.00 97.81 101 PHE A C 1
ATOM 755 O O . PHE A 1 101 ? 2.015 -0.085 11.923 1.00 97.81 101 PHE A O 1
ATOM 762 N N . PHE A 1 102 ? 2.111 1.521 13.467 1.00 97.25 102 PHE A N 1
ATOM 763 C CA . PHE A 1 102 ? 3.334 2.105 12.915 1.00 97.25 102 PHE A CA 1
ATOM 764 C C . PHE A 1 102 ? 4.183 2.812 13.970 1.00 97.25 102 PHE A C 1
ATOM 766 O O . PHE A 1 102 ? 3.677 3.266 15.002 1.00 97.25 102 PHE A O 1
ATOM 773 N N . GLU A 1 103 ? 5.478 2.915 13.686 1.00 96.31 103 GLU A N 1
ATOM 774 C CA . GLU A 1 103 ? 6.425 3.736 14.437 1.00 96.31 103 GLU A CA 1
ATOM 775 C C . GLU A 1 103 ? 6.227 5.215 14.108 1.00 96.31 103 GLU A C 1
ATOM 777 O O . GLU A 1 103 ? 6.063 5.576 12.943 1.00 96.31 103 GLU A O 1
ATOM 782 N N . ARG A 1 104 ? 6.278 6.083 15.122 1.00 96.00 104 ARG A N 1
ATOM 783 C CA . ARG A 1 104 ? 6.154 7.532 14.934 1.00 96.00 104 ARG A CA 1
ATOM 784 C C . ARG A 1 104 ? 7.052 8.319 15.875 1.00 96.00 104 ARG A C 1
ATOM 786 O O . ARG A 1 104 ? 7.234 7.913 17.023 1.00 96.00 104 ARG A O 1
ATOM 793 N N . ASP A 1 105 ? 7.510 9.473 15.396 1.00 94.81 105 ASP A N 1
ATOM 794 C CA . ASP A 1 105 ? 8.214 10.510 16.167 1.00 94.81 105 ASP A CA 1
ATOM 795 C C . ASP A 1 105 ? 9.418 9.996 16.987 1.00 94.81 105 ASP A C 1
ATOM 797 O O . ASP A 1 105 ? 9.669 10.462 18.101 1.00 94.81 105 ASP A O 1
ATOM 801 N N . SER A 1 106 ? 10.134 9.013 16.435 1.00 78.44 106 SER A N 1
ATOM 802 C CA . SER A 1 106 ? 11.350 8.396 16.989 1.00 78.44 106 SER A CA 1
ATOM 803 C C . SER A 1 106 ? 12.630 9.132 16.611 1.00 78.44 106 SER A C 1
ATOM 805 O O . SER A 1 106 ? 12.694 9.608 15.453 1.00 78.44 106 SER A O 1
#

Radius of gyration: 14.29 Å; Cα contacts (8 Å, |Δi|>4): 215; chains: 1; bounding box: 37×35×30 Å

InterPro domains:
  IPR026856 Sialidase family [PTHR10628] (2-105)
  IPR036278 Sialidase superfamily [SSF50939] (2-103)

Mean predicted aligned error: 3.23 Å

Nearest PDB structures (foldseek):
  2f26-assembly1_A  TM=7.954E-01  e=7.871E-04  Homo sapiens
  9c20-assembly1_A  TM=7.054E-01  e=3.736E-03  Clostridium perfringens ATCC 13124
  8u2a-assembly1_A  TM=7.162E-01  e=5.280E-03  Clostridium perfringens ATCC 13124
  2vk7-assembly2_B  TM=7.063E-01  e=6.650E-03  Clostridium perfringens
  2w20-assembly1_A  TM=7.318E-01  e=2.117E-01  Streptococcus pneumoniae R6

Foldseek 3Di:
DDWDDPPVPPDIDDDDDDVVPDDLPAAPDKEWDADPVQRKIKIWAADDNYQFQIKIFIDNPNVPDTDPVRIDRPGGARWYYKYKDWDPPDPPPDDTDMDMDTDGDD

Solvent-accessible surface area (backbone atoms only — not comparable to full-atom values): 6308 Å² total; per-residue (Å²): 118,46,66,54,52,93,63,88,69,76,52,67,51,78,75,38,82,48,89,76,69,61,69,70,82,57,55,94,47,63,24,74,41,70,37,88,90,78,51,35,33,38,38,34,33,24,64,42,94,40,47,18,28,26,25,38,39,34,16,82,60,76,72,73,52,61,52,76,91,35,50,43,74,77,41,77,53,47,20,53,53,50,44,58,46,71,42,80,79,41,63,90,97,55,67,94,40,74,48,77,50,65,48,63,79,123

pLDDT: mean 94.22, std 5.0, range [72.31, 98.5]